Protein AF-A0A1B6FB57-F1 (afdb_monomer)

Nearest PDB structures (foldseek):
  7ena-assembly1_g  TM=2.966E-01  e=5.174E-06  Homo sapiens
  7enc-assembly1_g  TM=3.063E-01  e=4.424E-05  Homo sapiens
  7ohq-assembly1_w  TM=2.151E-01  e=8.461E+00  Saccharomyces cerevisiae S288C

Radius of gyration: 32.13 Å; Cα contacts (8 Å, |Δi|>4): 32; chains: 1; bounding box: 67×57×78 Å

Sequence (102 aa):
MKMSGNEPTPISSLPLPPMQYINQYTDENVRRQRAPRHPPPIHDTYTMFGNTYHTDDNIIRPLESQGIRRLYPQHFDRRRELKKLNHSLLVNFLDLLDILVC

Foldseek 3Di:
DDDDDPDPDPPPPDDDDPPVQPVCPDPVNVVVVVRDDDDPPPQQWDADPNDTDHPPDDPDDPCVNVVNDDPDDPDDPPVVVVVVVVVVVVVVVVVVVVVVVD

Solvent-accessible surface area (backbone atoms only — not comparable to full-atom values): 6871 Å² total; per-residue (Å²): 142,82,90,78,79,90,70,79,72,80,79,63,94,61,78,78,72,67,66,87,55,56,79,43,66,39,74,65,29,52,77,66,67,64,31,81,72,81,78,77,82,73,77,57,70,46,78,52,98,92,36,84,40,54,62,85,52,67,94,74,68,57,56,63,82,73,73,43,79,75,90,66,70,92,80,67,61,62,70,62,52,50,51,50,50,54,51,51,50,52,51,55,51,51,56,49,48,56,66,71,74,108

pLDDT: mean 78.99, std 14.07, range [35.66, 96.44]

Structure (mmCIF, N/CA/C/O backbone):
data_AF-A0A1B6FB57-F1
#
_entry.id   AF-A0A1B6FB57-F1
#
loop_
_atom_site.group_PDB
_atom_site.id
_atom_site.type_symbol
_atom_site.label_atom_id
_atom_site.label_alt_id
_atom_site.label_comp_id
_atom_site.label_asym_id
_atom_site.label_entity_id
_atom_site.label_seq_id
_atom_site.pdbx_PDB_ins_code
_atom_site.Cartn_x
_atom_site.Cartn_y
_atom_site.Cartn_z
_atom_site.occupancy
_atom_site.B_iso_or_equiv
_atom_site.auth_seq_id
_atom_site.auth_comp_id
_atom_site.auth_asym_id
_atom_site.auth_atom_id
_atom_site.pdbx_PDB_model_num
ATOM 1 N N . MET A 1 1 ? -34.869 43.194 32.421 1.00 42.72 1 MET A N 1
ATOM 2 C CA . MET A 1 1 ? -33.667 43.702 31.725 1.00 42.72 1 MET A CA 1
ATOM 3 C C . MET A 1 1 ? -32.434 43.036 32.327 1.00 42.72 1 MET A C 1
ATOM 5 O O . MET A 1 1 ? -32.066 43.375 33.442 1.00 42.72 1 MET A O 1
ATOM 9 N N . LYS A 1 2 ? -31.859 42.046 31.636 1.00 35.66 2 LYS A N 1
ATOM 10 C CA . LYS A 1 2 ? -30.440 41.656 31.710 1.00 35.66 2 LYS A CA 1
ATOM 11 C C . LYS A 1 2 ? -30.159 40.779 30.489 1.00 35.66 2 LYS A C 1
ATOM 13 O O . LYS A 1 2 ? -30.703 39.690 30.367 1.00 35.66 2 LYS A O 1
ATOM 18 N N . MET A 1 3 ? -29.407 41.348 29.553 1.00 42.28 3 MET A N 1
ATOM 19 C CA . MET A 1 3 ? -28.802 40.644 28.429 1.00 42.28 3 MET A CA 1
ATOM 20 C C . MET A 1 3 ? -27.661 39.778 28.974 1.00 42.28 3 MET A C 1
ATOM 22 O O . MET A 1 3 ? -26.900 40.247 29.820 1.00 42.28 3 MET A O 1
ATOM 26 N N . SER A 1 4 ? -27.501 38.561 28.470 1.00 37.66 4 SER A N 1
ATOM 27 C CA . SER A 1 4 ? -26.212 37.865 28.498 1.00 37.66 4 SER A CA 1
ATOM 28 C C . SER A 1 4 ? -26.031 37.202 27.146 1.00 37.66 4 SER A C 1
ATOM 30 O O . SER A 1 4 ? -26.899 36.453 26.701 1.00 37.66 4 SER A O 1
ATOM 32 N N . GLY A 1 5 ? -24.964 37.615 26.472 1.00 37.00 5 GLY A N 1
ATOM 33 C CA . GLY A 1 5 ? -24.757 37.480 25.044 1.00 37.00 5 GLY A CA 1
ATOM 34 C C . GLY A 1 5 ? -24.724 36.042 24.550 1.00 37.00 5 GLY A C 1
ATOM 35 O O . GLY A 1 5 ? -24.312 35.117 25.244 1.00 37.00 5 GLY A O 1
ATOM 36 N N . ASN A 1 6 ? -25.128 35.900 23.294 1.00 47.62 6 ASN A N 1
ATOM 37 C CA . ASN A 1 6 ? -24.759 34.789 22.438 1.00 47.62 6 ASN A CA 1
ATOM 38 C C . ASN A 1 6 ? -23.246 34.877 22.169 1.00 47.62 6 ASN A C 1
ATOM 40 O O . ASN A 1 6 ? -22.827 35.401 21.137 1.00 47.62 6 ASN A O 1
ATOM 44 N N . GLU A 1 7 ? -22.439 34.455 23.145 1.00 44.75 7 GLU A N 1
ATOM 45 C CA . GLU A 1 7 ? -20.996 34.268 22.980 1.00 44.75 7 GLU A CA 1
ATOM 46 C C . GLU A 1 7 ? -20.786 33.262 21.836 1.00 44.75 7 GLU A C 1
ATOM 48 O O . GLU A 1 7 ? -21.343 32.158 21.893 1.00 44.75 7 GLU A O 1
ATOM 53 N N . PRO A 1 8 ? -20.041 33.615 20.774 1.00 49.38 8 PRO A N 1
ATOM 54 C CA . PRO A 1 8 ? -19.763 32.688 19.690 1.00 49.38 8 PRO A CA 1
ATOM 55 C C . PRO A 1 8 ? -19.008 31.499 20.276 1.00 49.38 8 PRO A C 1
ATOM 57 O O . PRO A 1 8 ? -17.883 31.634 20.754 1.00 49.38 8 PRO A O 1
ATOM 60 N N . THR A 1 9 ? -19.649 30.329 20.274 1.00 63.69 9 THR A N 1
ATOM 61 C CA . THR A 1 9 ? -19.018 29.093 20.727 1.00 63.69 9 THR A CA 1
ATOM 62 C C . THR A 1 9 ? -17.748 28.917 19.897 1.00 63.69 9 THR A C 1
ATOM 64 O O . THR A 1 9 ? -17.859 28.894 18.668 1.00 63.69 9 THR A O 1
ATOM 67 N N . PRO A 1 10 ? -16.549 28.857 20.505 1.00 61.69 10 PRO A N 1
ATOM 68 C CA . PRO A 1 10 ? -15.322 28.687 19.748 1.00 61.69 10 PRO A CA 1
ATOM 69 C C . PRO A 1 10 ? -15.442 27.377 18.978 1.00 61.69 10 PRO A C 1
ATOM 71 O O . PRO A 1 10 ? -15.479 26.292 19.562 1.00 61.69 10 PRO A O 1
ATOM 74 N N . ILE A 1 11 ? -15.580 27.493 17.659 1.00 63.22 11 ILE A N 1
ATOM 75 C CA . ILE A 1 11 ? -15.709 26.355 16.760 1.00 63.22 11 ILE A CA 1
ATOM 76 C C . ILE A 1 11 ? -14.303 25.775 16.648 1.00 63.22 11 ILE A C 1
ATOM 78 O O . ILE A 1 11 ? -13.514 26.152 15.784 1.00 63.22 11 ILE A O 1
ATOM 82 N N . SER A 1 12 ? -13.951 24.928 17.612 1.00 73.44 12 SER A N 1
ATOM 83 C CA . SER A 1 12 ? -12.748 24.114 17.529 1.00 73.44 12 SER A CA 1
ATOM 84 C C . SER A 1 12 ? -12.804 23.323 16.223 1.00 73.44 12 SER A C 1
ATOM 86 O O . SER A 1 12 ? -13.824 22.715 15.903 1.00 73.44 12 SER A O 1
ATOM 88 N N . SER A 1 13 ? -11.706 23.319 15.470 1.00 78.88 13 SER A N 1
ATOM 89 C CA . SER A 1 13 ? -11.551 22.492 14.267 1.00 78.88 13 SER A CA 1
ATOM 90 C C . SER A 1 13 ? -11.508 20.994 14.582 1.00 78.88 13 SER A C 1
ATOM 92 O O . SER A 1 13 ? -11.553 20.167 13.672 1.00 78.88 13 SER A O 1
ATOM 94 N N . LEU A 1 14 ? -11.404 20.639 15.864 1.00 82.12 14 LEU A N 1
ATOM 95 C CA . LEU A 1 14 ? -11.389 19.266 16.333 1.00 82.12 14 LEU A CA 1
ATOM 96 C C . LEU A 1 14 ? -12.809 18.814 16.693 1.00 82.12 14 LEU A C 1
ATOM 98 O O . LEU A 1 14 ? -13.530 19.558 17.367 1.00 82.12 14 LEU A O 1
ATOM 102 N N . PRO A 1 15 ? -13.208 17.592 16.293 1.00 85.06 15 PRO A N 1
ATOM 103 C CA . PRO A 1 15 ? -14.491 17.039 16.695 1.00 85.06 15 PRO A CA 1
ATOM 104 C C . PRO A 1 15 ? -14.559 16.961 18.219 1.00 85.06 15 PRO A C 1
ATOM 106 O O . PRO A 1 15 ? -13.566 16.660 18.888 1.00 85.06 15 PRO A O 1
ATOM 109 N N . LEU A 1 16 ? -15.747 17.215 18.769 1.00 83.06 16 LEU A N 1
ATOM 110 C CA . LEU A 1 16 ? -15.976 16.989 20.187 1.00 83.06 16 LEU A CA 1
ATOM 111 C C . LEU A 1 16 ? -15.670 15.527 20.518 1.00 83.06 16 LEU A C 1
ATOM 113 O O . LEU A 1 16 ? -15.972 14.631 19.719 1.00 83.06 16 LEU A O 1
ATOM 117 N N . PRO A 1 17 ? -15.076 15.273 21.691 1.00 83.81 17 PRO A N 1
ATOM 118 C CA . PRO A 1 17 ? -14.801 13.915 22.095 1.00 83.81 17 PRO A CA 1
ATOM 119 C C . PRO A 1 17 ? -16.125 13.134 22.206 1.00 83.81 17 PRO A C 1
ATOM 121 O O . PRO A 1 17 ? -17.184 13.735 22.412 1.00 83.81 17 PRO A O 1
ATOM 124 N N . PRO A 1 18 ? -16.102 11.798 22.078 1.00 86.75 18 PRO A N 1
ATOM 125 C CA . PRO A 1 18 ? -17.311 10.979 22.107 1.00 86.75 18 PRO A CA 1
ATOM 126 C C . PRO A 1 18 ? -18.047 11.057 23.458 1.00 86.75 18 PRO A C 1
ATOM 128 O O . PRO A 1 18 ? -17.826 10.245 24.358 1.00 86.75 18 PRO A O 1
ATOM 131 N N . MET A 1 19 ? -18.954 12.029 23.607 1.00 84.94 19 MET A N 1
ATOM 132 C CA . MET A 1 19 ? -19.619 12.356 24.879 1.00 84.94 19 MET A CA 1
ATOM 133 C C . MET A 1 19 ? -20.397 11.178 25.484 1.00 84.94 19 MET A C 1
ATOM 135 O O . MET A 1 19 ? -20.544 11.095 26.701 1.00 84.94 19 MET A O 1
ATOM 139 N N . GLN A 1 20 ? -20.849 10.237 24.648 1.00 83.06 20 GLN A N 1
ATOM 140 C CA . GLN A 1 20 ? -21.505 8.998 25.079 1.00 83.06 20 GLN A CA 1
ATOM 141 C C . GLN A 1 20 ? -20.594 8.113 25.944 1.00 83.06 20 GLN A C 1
ATOM 143 O O . GLN A 1 20 ? -21.086 7.436 26.846 1.00 83.06 20 GLN A O 1
ATOM 148 N N . TYR A 1 21 ? -19.281 8.132 25.698 1.00 83.69 21 TYR A N 1
ATOM 149 C CA . TYR A 1 21 ? -18.315 7.288 26.401 1.00 83.69 21 TYR A CA 1
ATOM 150 C C . TYR A 1 21 ? -17.663 8.006 27.582 1.00 83.69 21 TYR A C 1
ATOM 152 O O . TYR A 1 21 ? -17.467 7.388 28.622 1.00 83.69 21 TYR A O 1
ATOM 160 N N . ILE A 1 22 ? -17.383 9.309 27.471 1.00 85.69 22 ILE A N 1
ATOM 161 C CA . ILE A 1 22 ? -16.637 10.076 28.490 1.00 85.69 22 ILE A CA 1
ATOM 162 C C . ILE A 1 22 ? -17.276 9.971 29.878 1.00 85.69 22 ILE A C 1
ATOM 164 O O . ILE A 1 22 ? -16.585 9.718 30.861 1.00 85.69 22 ILE A O 1
ATOM 168 N N . ASN A 1 23 ? -18.605 10.079 29.953 1.00 85.94 23 ASN A N 1
ATOM 169 C CA . ASN A 1 23 ? -19.344 10.026 31.220 1.00 85.94 23 ASN A CA 1
ATOM 170 C C . ASN A 1 23 ? -19.214 8.677 31.951 1.00 85.94 23 ASN A C 1
ATOM 172 O O . ASN A 1 23 ? -19.512 8.583 33.140 1.00 85.94 23 ASN A O 1
ATOM 176 N N . GLN A 1 24 ? -18.782 7.625 31.253 1.00 85.88 24 GLN A N 1
ATOM 177 C CA . GLN A 1 24 ? -18.632 6.281 31.806 1.00 85.88 24 GLN A CA 1
ATOM 178 C C . GLN A 1 24 ? -17.249 6.069 32.450 1.00 85.88 24 GLN A C 1
ATOM 180 O O . GLN A 1 24 ? -17.093 5.156 33.260 1.00 85.88 24 GLN A O 1
ATOM 185 N N . TYR A 1 25 ? -16.271 6.937 32.164 1.00 87.94 25 TYR A N 1
ATOM 186 C CA . TYR A 1 25 ? -14.888 6.859 32.656 1.00 87.94 25 TYR A CA 1
ATOM 187 C C . TYR A 1 25 ? -14.607 7.853 33.797 1.00 87.94 25 TYR A C 1
ATOM 189 O O . TYR A 1 25 ? -13.667 8.639 33.739 1.00 87.94 25 TYR A O 1
ATOM 197 N N . THR A 1 26 ? -15.420 7.826 34.855 1.00 88.75 26 THR A N 1
ATOM 198 C CA . THR A 1 26 ? -15.125 8.546 36.109 1.00 88.75 26 THR A CA 1
ATOM 199 C C . THR A 1 26 ? -14.191 7.727 37.005 1.00 88.75 26 THR A C 1
ATOM 201 O O . THR A 1 26 ? -14.192 6.496 36.933 1.00 88.75 26 THR A O 1
ATOM 204 N N . ASP A 1 27 ? -13.442 8.375 37.904 1.00 89.12 27 ASP A N 1
ATOM 205 C CA . ASP A 1 27 ? -12.536 7.690 38.848 1.00 89.12 27 ASP A CA 1
ATOM 206 C C . ASP A 1 27 ? -13.251 6.607 39.670 1.00 89.12 27 ASP A C 1
ATOM 208 O O . ASP A 1 27 ? -12.705 5.537 39.949 1.00 89.1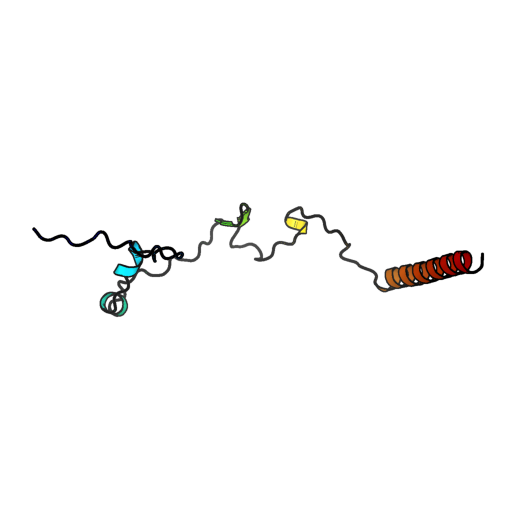2 27 ASP A O 1
ATOM 212 N N . GLU A 1 28 ? -14.510 6.863 40.030 1.00 91.88 28 GLU A N 1
ATOM 213 C CA . GLU A 1 28 ? -15.355 5.915 40.749 1.00 91.88 28 GLU A CA 1
ATOM 214 C C . GLU A 1 28 ? -15.683 4.686 39.892 1.00 91.88 28 GLU A C 1
ATOM 216 O O . GLU A 1 28 ? -15.468 3.556 40.347 1.00 91.88 28 GLU A O 1
ATOM 221 N N . ASN A 1 29 ? -16.109 4.895 38.641 1.00 87.81 29 ASN A N 1
ATOM 222 C CA . ASN A 1 29 ? -16.455 3.819 37.715 1.00 87.81 29 ASN A CA 1
ATOM 223 C C . ASN A 1 29 ? -15.227 2.987 37.334 1.00 87.81 29 ASN A C 1
ATOM 225 O O . ASN A 1 29 ? -15.331 1.763 37.220 1.00 87.81 29 ASN A O 1
ATOM 229 N N . VAL A 1 30 ? -14.061 3.619 37.177 1.00 88.00 30 VAL A N 1
ATOM 230 C CA . VAL A 1 30 ? -12.789 2.931 36.916 1.00 88.00 30 VAL A CA 1
ATOM 231 C C . VAL A 1 30 ? -12.394 2.082 38.123 1.00 88.00 30 VAL A C 1
ATOM 233 O O . VAL A 1 30 ? -12.154 0.882 37.975 1.00 88.00 30 VAL A O 1
ATOM 236 N N . ARG A 1 31 ? -12.423 2.654 39.335 1.00 90.12 31 ARG A N 1
ATOM 237 C CA . ARG A 1 31 ? -12.116 1.924 40.576 1.00 90.12 31 ARG A CA 1
ATOM 238 C C . ARG A 1 31 ? -13.065 0.746 40.807 1.00 90.12 31 ARG A C 1
ATOM 240 O O . ARG A 1 31 ? -12.645 -0.286 41.324 1.00 90.12 31 ARG A O 1
ATOM 247 N N . ARG A 1 32 ? -14.339 0.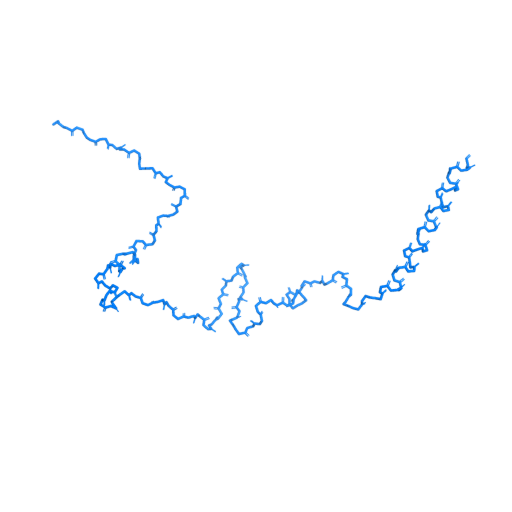890 40.431 1.00 91.75 32 ARG A N 1
ATOM 248 C CA . ARG A 1 32 ? -15.371 -0.155 40.544 1.00 91.75 32 ARG A CA 1
ATOM 249 C C . ARG A 1 32 ? -15.459 -1.0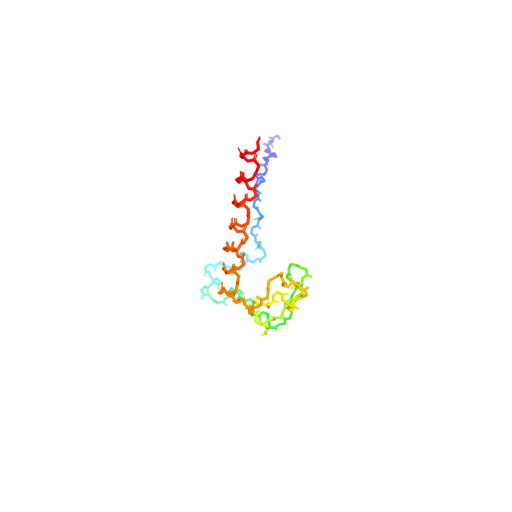85 39.329 1.00 91.75 32 ARG A C 1
ATOM 251 O O . ARG A 1 32 ? -16.354 -1.924 39.304 1.00 91.75 32 ARG A O 1
ATOM 258 N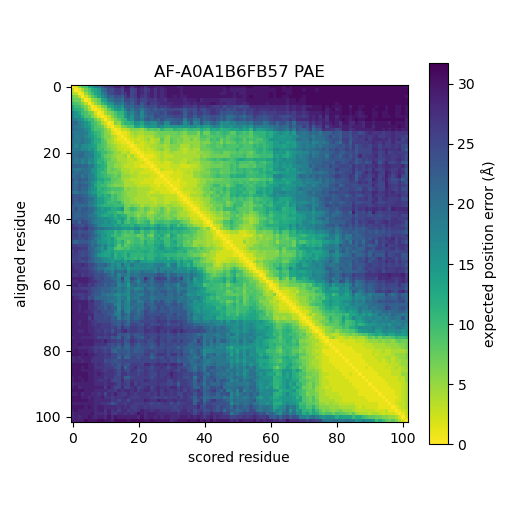 N . GLN A 1 33 ? -14.568 -0.954 38.341 1.00 85.38 33 GLN A N 1
ATOM 259 C CA . GLN A 1 33 ? -14.574 -1.732 37.091 1.00 85.38 33 GLN A CA 1
ATOM 260 C C . GLN A 1 33 ? -15.911 -1.681 36.321 1.00 85.38 33 GLN A C 1
ATOM 262 O O . GLN A 1 33 ? -16.265 -2.619 35.610 1.00 85.38 33 GLN A O 1
ATOM 267 N N . ARG A 1 34 ? -16.660 -0.583 36.468 1.00 85.69 34 ARG A N 1
ATOM 268 C CA . ARG A 1 34 ? -17.920 -0.311 35.756 1.00 85.69 34 ARG A CA 1
ATOM 269 C C . ARG A 1 34 ? -17.722 0.455 34.454 1.00 85.69 34 ARG A C 1
ATOM 271 O O . ARG A 1 34 ? -18.661 0.563 33.674 1.00 85.69 34 ARG A O 1
ATOM 278 N N . ALA A 1 35 ? -16.521 0.981 34.223 1.00 87.62 35 ALA A N 1
ATOM 279 C CA . ALA A 1 35 ? -16.165 1.543 32.932 1.00 87.62 35 ALA A CA 1
ATOM 280 C C . ALA A 1 35 ? -16.262 0.447 31.850 1.00 87.62 35 ALA A C 1
ATOM 282 O O . ALA A 1 35 ? -15.778 -0.671 32.077 1.00 87.62 35 ALA A O 1
ATOM 283 N N . PRO A 1 36 ? -16.881 0.730 30.690 1.00 84.69 36 PRO A N 1
ATOM 284 C CA . PRO A 1 36 ? -16.999 -0.244 29.615 1.00 84.69 36 PRO A CA 1
ATOM 285 C C . PRO A 1 36 ? -15.605 -0.715 29.190 1.00 84.69 36 PRO A C 1
ATOM 287 O O . PRO A 1 36 ? -14.667 0.074 29.031 1.00 84.69 36 PRO A O 1
ATOM 290 N N . ARG A 1 37 ? -15.459 -2.031 29.028 1.00 80.88 37 ARG A N 1
ATOM 291 C CA . ARG A 1 37 ? -14.232 -2.615 28.481 1.00 80.88 37 ARG A CA 1
ATOM 292 C C . ARG A 1 37 ? -14.159 -2.313 26.989 1.00 80.88 37 ARG A C 1
ATOM 294 O O . ARG A 1 37 ? -15.185 -2.108 26.344 1.00 80.88 37 ARG A O 1
ATOM 301 N N . HIS A 1 38 ? -12.939 -2.287 26.458 1.00 79.25 38 HIS A N 1
ATOM 302 C CA . HIS A 1 38 ? -12.748 -2.150 25.021 1.00 79.25 38 HIS A CA 1
ATOM 303 C C . HIS A 1 38 ? -13.552 -3.245 24.296 1.00 79.25 38 HIS A C 1
ATOM 305 O O . HIS A 1 38 ? -13.589 -4.383 24.781 1.00 79.25 38 HIS A O 1
ATOM 311 N N . PRO A 1 39 ? -14.215 -2.919 23.172 1.00 82.56 39 PRO A N 1
ATOM 312 C CA . PRO A 1 39 ? -14.825 -3.934 22.329 1.00 82.56 39 PRO A CA 1
ATOM 313 C C . PRO A 1 39 ? -13.772 -4.987 21.958 1.00 82.56 39 PRO A C 1
ATOM 315 O O . PRO A 1 39 ? -12.616 -4.616 21.723 1.00 82.56 39 PRO A O 1
ATOM 318 N N . PRO A 1 40 ? -14.128 -6.282 21.918 1.00 81.94 40 PRO A N 1
ATOM 319 C CA . PRO A 1 40 ? -13.197 -7.305 21.465 1.00 81.94 40 PRO A CA 1
ATOM 320 C C . PRO A 1 40 ? -12.739 -7.000 20.029 1.00 81.94 40 PRO A C 1
ATOM 322 O O . PRO A 1 40 ? -13.508 -6.410 19.260 1.00 81.94 40 PRO A O 1
ATOM 325 N N . PRO A 1 41 ? -11.507 -7.390 19.650 1.00 77.75 41 PRO A N 1
ATOM 326 C CA . PRO A 1 41 ? -11.056 -7.288 18.269 1.00 77.75 41 PRO A CA 1
ATOM 327 C C . PRO A 1 41 ? -12.068 -7.932 17.320 1.00 77.75 41 PRO A C 1
ATOM 329 O O . PRO A 1 41 ? -12.593 -9.014 17.586 1.00 77.75 41 PRO A O 1
ATOM 332 N N . ILE A 1 42 ? -12.352 -7.256 16.210 1.00 78.00 42 ILE A N 1
ATOM 333 C CA . ILE A 1 42 ? -13.242 -7.788 15.182 1.00 78.00 42 ILE A CA 1
ATOM 334 C C . ILE A 1 42 ? -12.480 -8.900 14.459 1.00 78.00 42 ILE A C 1
ATOM 336 O O . ILE A 1 42 ? -11.513 -8.629 13.754 1.00 78.00 42 ILE A O 1
ATOM 340 N N . HIS A 1 43 ? -12.911 -10.146 14.639 1.00 77.88 43 HIS A N 1
ATOM 341 C CA . HIS A 1 43 ? -12.372 -11.296 13.901 1.00 77.88 43 HIS A CA 1
ATOM 342 C C . HIS A 1 43 ? -13.004 -11.466 12.511 1.00 77.88 43 HIS A C 1
ATOM 344 O O . HIS A 1 43 ? -12.573 -12.306 11.736 1.00 77.88 43 HIS A O 1
ATOM 350 N N . ASP A 1 44 ? -14.019 -10.666 12.198 1.00 79.94 44 ASP A N 1
ATOM 351 C CA . ASP A 1 44 ? -14.708 -10.669 10.911 1.00 79.94 44 ASP A CA 1
ATOM 352 C C . ASP A 1 44 ? -14.051 -9.694 9.916 1.00 79.94 44 ASP A C 1
ATOM 354 O O . ASP A 1 44 ? -13.075 -8.996 10.204 1.00 79.94 44 ASP A O 1
ATOM 358 N N . THR A 1 45 ? -14.623 -9.635 8.726 1.00 83.12 45 THR A N 1
ATOM 359 C CA . THR A 1 45 ? -14.298 -8.705 7.663 1.00 83.12 45 THR A CA 1
ATOM 360 C C . THR A 1 45 ? -14.809 -7.293 7.952 1.00 83.12 45 THR A C 1
ATOM 362 O O . THR A 1 45 ? -15.917 -7.092 8.447 1.00 83.12 45 THR A O 1
ATOM 365 N N . TYR A 1 46 ? -14.014 -6.277 7.615 1.00 85.50 46 TYR A N 1
ATOM 366 C CA . TYR A 1 46 ? -14.449 -4.877 7.671 1.00 85.50 46 TYR A CA 1
ATOM 367 C C . TYR A 1 46 ? -14.021 -4.120 6.417 1.00 85.50 46 TYR A C 1
ATOM 369 O O . TYR A 1 46 ? -13.104 -4.525 5.711 1.00 85.50 46 TYR A O 1
ATOM 377 N N . THR A 1 47 ? -14.688 -3.009 6.106 1.00 84.62 47 THR A N 1
ATOM 378 C CA . THR A 1 47 ? -14.324 -2.196 4.938 1.00 84.62 47 THR A CA 1
ATOM 379 C C . THR A 1 47 ? -13.277 -1.157 5.325 1.00 84.62 47 THR A C 1
ATOM 381 O O . THR A 1 47 ? -13.517 -0.323 6.197 1.00 84.62 47 THR A O 1
ATOM 384 N N . MET A 1 48 ? -12.132 -1.175 4.649 1.00 83.94 48 MET A N 1
ATOM 385 C CA . MET A 1 48 ? -11.035 -0.229 4.825 1.00 83.94 48 MET A CA 1
ATOM 386 C C . MET A 1 48 ? -10.675 0.386 3.475 1.00 83.94 48 MET A C 1
ATOM 388 O O . MET A 1 48 ? -10.388 -0.338 2.526 1.00 83.94 48 MET A O 1
ATOM 392 N N . PHE A 1 49 ? -10.696 1.717 3.368 1.00 83.62 49 PHE A N 1
ATOM 393 C CA . PHE A 1 49 ? -10.385 2.427 2.115 1.00 83.62 49 PHE A CA 1
ATOM 394 C C . PHE A 1 49 ? -11.165 1.887 0.896 1.00 83.62 49 PHE A C 1
ATOM 396 O O . PHE A 1 49 ? -10.613 1.743 -0.192 1.00 83.62 49 PHE A O 1
ATOM 403 N N . GLY A 1 50 ? -12.435 1.514 1.093 1.00 82.12 50 GLY A N 1
ATOM 404 C CA . GLY A 1 50 ? -13.286 0.938 0.043 1.00 82.12 50 GLY A CA 1
ATOM 405 C C . GLY A 1 50 ? -13.007 -0.530 -0.306 1.00 82.12 50 GLY A C 1
ATOM 406 O O . GLY A 1 50 ? -13.622 -1.047 -1.230 1.00 82.12 50 GLY A O 1
ATOM 407 N N . ASN A 1 51 ? -12.118 -1.213 0.421 1.00 79.56 51 ASN A N 1
ATOM 408 C CA . ASN A 1 51 ? -11.793 -2.625 0.219 1.00 79.56 51 ASN A CA 1
ATOM 409 C C . ASN A 1 51 ? -12.224 -3.468 1.419 1.00 79.56 51 ASN A C 1
ATOM 411 O O . ASN A 1 51 ? -12.066 -3.050 2.565 1.00 79.56 51 ASN A O 1
ATOM 415 N N . THR A 1 52 ? -12.691 -4.691 1.172 1.00 83.19 52 THR A N 1
ATOM 416 C CA . THR A 1 52 ? -12.935 -5.666 2.239 1.00 83.19 52 THR A CA 1
ATOM 417 C C . THR A 1 52 ? -11.598 -6.153 2.802 1.00 83.19 52 THR A C 1
ATOM 419 O O . THR A 1 52 ? -10.785 -6.779 2.107 1.00 83.19 52 THR A O 1
ATOM 422 N N . T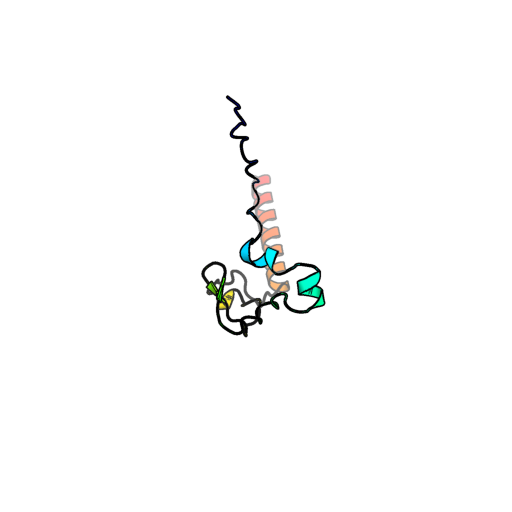YR A 1 53 ? -11.352 -5.836 4.064 1.00 80.06 53 TYR A N 1
ATOM 423 C CA . TYR A 1 53 ? -10.246 -6.322 4.874 1.00 80.06 53 TYR A CA 1
ATOM 424 C C . TYR A 1 53 ? -10.689 -7.577 5.624 1.00 80.06 53 TYR A C 1
ATOM 426 O O . TYR A 1 53 ? -11.774 -7.587 6.196 1.00 80.06 53 TYR A O 1
ATOM 434 N N . HIS A 1 54 ? -9.858 -8.617 5.607 1.00 82.62 54 HIS A N 1
ATOM 435 C CA . HIS A 1 54 ? -10.067 -9.857 6.355 1.00 82.62 54 HIS A CA 1
ATOM 436 C C . HIS A 1 54 ? -9.031 -9.906 7.476 1.00 82.62 54 HIS A C 1
ATOM 438 O O . HIS A 1 54 ? -7.846 -9.706 7.218 1.00 82.62 54 HIS A O 1
ATOM 44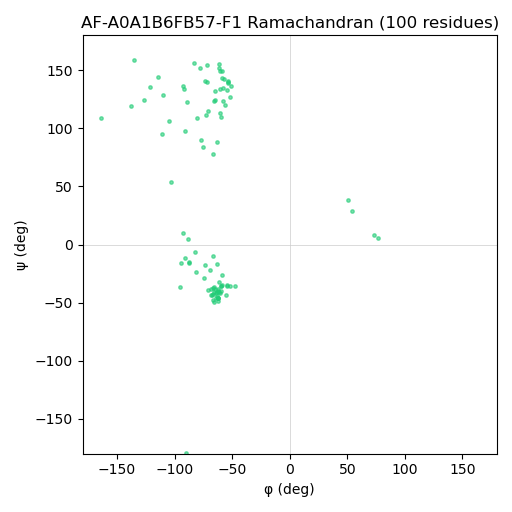4 N N . THR A 1 55 ? -9.469 -10.144 8.711 1.00 74.12 55 THR A N 1
ATOM 445 C CA . THR A 1 55 ? -8.581 -10.116 9.886 1.00 74.12 55 THR A CA 1
ATOM 446 C C . THR A 1 55 ? -7.577 -11.273 9.915 1.00 74.12 55 THR A C 1
ATOM 448 O O . THR A 1 55 ? -6.514 -11.124 10.514 1.00 74.12 55 THR A O 1
ATOM 451 N N . ASP A 1 56 ? -7.865 -12.369 9.208 1.00 75.06 56 ASP A N 1
ATOM 452 C CA . ASP A 1 56 ? -6.998 -13.552 9.112 1.00 75.06 56 ASP A CA 1
ATOM 453 C C . ASP A 1 56 ? -5.946 -13.470 7.987 1.00 75.06 56 ASP A C 1
ATOM 455 O O . ASP A 1 56 ? -4.988 -14.247 7.969 1.00 75.06 56 ASP A O 1
ATOM 459 N N . ASP A 1 57 ? -6.100 -12.535 7.044 1.00 68.62 57 ASP A N 1
ATOM 460 C CA . ASP A 1 57 ? -5.165 -12.371 5.931 1.00 68.62 57 ASP A CA 1
ATOM 461 C C . ASP A 1 57 ? -3.888 -11.647 6.386 1.00 68.62 57 ASP A C 1
ATOM 463 O O . ASP A 1 57 ? -3.893 -10.803 7.285 1.00 68.62 57 ASP A O 1
ATOM 467 N N . ASN A 1 58 ? -2.765 -11.928 5.714 1.00 64.69 58 ASN A N 1
ATOM 468 C CA . ASN A 1 58 ? -1.538 -11.155 5.908 1.00 64.69 58 ASN A CA 1
ATOM 469 C C . ASN A 1 58 ? -1.829 -9.650 5.741 1.00 64.69 58 ASN A C 1
ATOM 471 O O . ASN A 1 58 ? -2.332 -9.231 4.697 1.00 64.69 58 ASN A O 1
ATOM 475 N N . ILE A 1 59 ? -1.444 -8.847 6.747 1.00 64.06 59 ILE A N 1
ATOM 476 C CA . ILE A 1 59 ? -1.673 -7.386 6.832 1.00 64.06 59 ILE A CA 1
ATOM 477 C C . ILE A 1 59 ? -1.295 -6.674 5.523 1.00 64.06 59 ILE A C 1
ATOM 479 O O . ILE A 1 59 ? -1.945 -5.716 5.106 1.00 64.06 59 ILE A O 1
ATOM 483 N N . ILE A 1 60 ? -0.247 -7.162 4.856 1.00 66.88 60 ILE A N 1
ATOM 484 C CA . ILE A 1 60 ? 0.208 -6.675 3.558 1.00 66.88 60 ILE A CA 1
ATOM 485 C C . ILE A 1 60 ? -0.072 -7.763 2.518 1.00 66.88 60 ILE A C 1
ATOM 487 O O . ILE A 1 60 ? 0.727 -8.680 2.320 1.00 66.88 60 ILE A O 1
ATOM 491 N N . ARG A 1 61 ? -1.214 -7.649 1.835 1.00 68.38 61 ARG A N 1
ATOM 492 C CA . ARG A 1 61 ? -1.495 -8.428 0.624 1.00 68.38 61 ARG A CA 1
ATOM 493 C C . ARG A 1 61 ? -0.503 -8.011 -0.475 1.00 68.38 61 ARG A C 1
ATOM 495 O O . ARG A 1 61 ? -0.336 -6.809 -0.686 1.00 68.38 61 ARG A O 1
ATOM 502 N N . PRO A 1 62 ? 0.161 -8.949 -1.179 1.00 70.69 62 PRO A N 1
ATOM 503 C CA . PRO A 1 62 ? 1.015 -8.603 -2.313 1.00 70.69 62 PRO A CA 1
ATOM 504 C C . PRO A 1 62 ? 0.234 -7.766 -3.329 1.00 70.69 62 PRO A C 1
ATOM 506 O O . PRO A 1 62 ? -0.929 -8.069 -3.598 1.00 70.69 62 PRO A O 1
ATOM 509 N N . LEU A 1 63 ? 0.859 -6.746 -3.918 1.00 72.62 63 LEU A N 1
ATOM 510 C CA . LEU A 1 63 ? 0.218 -5.882 -4.920 1.00 72.62 63 LEU A CA 1
ATOM 511 C C . LEU A 1 63 ? -0.356 -6.714 -6.080 1.00 72.62 63 LEU A C 1
ATOM 513 O O . LEU A 1 63 ? -1.452 -6.450 -6.573 1.00 72.62 63 LEU A O 1
ATOM 517 N N . GLU A 1 64 ? 0.332 -7.796 -6.437 1.00 73.31 64 GLU A N 1
ATOM 518 C CA . GLU A 1 64 ? -0.096 -8.756 -7.449 1.00 73.31 64 GLU A CA 1
ATOM 519 C C . GLU A 1 64 ? -1.446 -9.418 -7.111 1.00 73.31 64 GLU A C 1
ATOM 521 O O . GLU A 1 64 ? -2.259 -9.642 -8.005 1.00 73.31 64 GLU A O 1
ATOM 526 N N . SER A 1 65 ? -1.725 -9.678 -5.827 1.00 72.69 65 SER A N 1
ATOM 527 C CA . SER A 1 65 ? -3.008 -10.238 -5.364 1.00 72.69 65 SER A CA 1
ATOM 528 C C . SER A 1 65 ? -4.162 -9.229 -5.397 1.00 72.69 65 SER A C 1
ATOM 530 O O . SER A 1 65 ? -5.325 -9.621 -5.402 1.00 72.69 65 SER A O 1
ATOM 532 N N . GLN A 1 66 ? -3.848 -7.933 -5.470 1.00 72.50 66 GLN A N 1
ATOM 533 C CA . GLN A 1 66 ? -4.813 -6.839 -5.610 1.00 72.50 66 GLN A CA 1
ATOM 534 C C . GLN A 1 66 ? -5.055 -6.466 -7.083 1.00 72.50 66 GLN A C 1
ATOM 536 O O . GLN A 1 66 ? -5.649 -5.431 -7.375 1.00 72.50 66 GLN A O 1
ATOM 541 N N . GLY A 1 67 ? -4.560 -7.276 -8.027 1.00 72.88 67 GLY A N 1
ATOM 542 C CA . GLY A 1 67 ? -4.647 -6.992 -9.461 1.00 72.88 67 GLY A CA 1
ATOM 543 C C . GLY A 1 67 ? -3.706 -5.877 -9.930 1.00 72.88 67 GLY A C 1
ATOM 544 O O . GLY A 1 67 ? -3.776 -5.456 -11.085 1.00 72.88 67 GLY A O 1
ATOM 545 N N . ILE A 1 68 ? -2.800 -5.403 -9.069 1.00 79.56 68 ILE A N 1
ATOM 546 C CA . ILE A 1 68 ? -1.819 -4.385 -9.431 1.00 79.56 68 ILE A CA 1
ATOM 547 C C . ILE A 1 68 ? -0.683 -5.083 -10.173 1.00 79.56 68 ILE A C 1
ATOM 549 O O . ILE A 1 68 ? 0.110 -5.841 -9.607 1.00 79.56 68 ILE A O 1
ATOM 553 N N . ARG A 1 69 ? -0.609 -4.830 -11.483 1.00 76.06 69 ARG A N 1
ATOM 554 C CA . ARG A 1 69 ? 0.424 -5.412 -12.337 1.00 76.06 69 ARG A CA 1
ATOM 555 C C . ARG A 1 69 ? 1.797 -4.897 -11.919 1.00 76.06 69 ARG A C 1
ATOM 557 O O . ARG A 1 69 ? 2.078 -3.701 -11.955 1.00 76.06 69 ARG A O 1
ATOM 564 N N . ARG A 1 70 ? 2.690 -5.831 -11.613 1.00 71.50 70 ARG A N 1
ATOM 565 C CA . ARG A 1 70 ? 4.096 -5.540 -11.355 1.00 71.50 70 ARG A CA 1
ATOM 566 C C . ARG A 1 70 ? 4.776 -5.028 -12.633 1.00 71.50 70 ARG A C 1
ATOM 568 O O . ARG A 1 70 ? 4.763 -5.711 -13.656 1.00 71.50 70 ARG A O 1
ATOM 575 N N . LEU A 1 71 ? 5.381 -3.841 -12.569 1.00 74.56 71 LEU A N 1
ATOM 576 C CA . LEU A 1 71 ? 6.104 -3.241 -13.703 1.00 74.56 71 LEU A CA 1
ATOM 577 C C . LEU A 1 71 ? 7.466 -3.905 -13.966 1.00 74.56 71 LEU A C 1
ATOM 579 O O . LEU A 1 71 ? 7.917 -3.944 -15.106 1.00 74.56 71 LEU A O 1
ATOM 583 N N . TYR A 1 72 ? 8.102 -4.457 -12.928 1.00 70.50 72 TYR A N 1
ATOM 584 C CA . TYR A 1 72 ? 9.423 -5.085 -13.015 1.00 70.50 72 TYR A CA 1
ATOM 585 C C . TYR A 1 72 ? 9.368 -6.547 -12.566 1.00 70.50 72 TYR A C 1
ATOM 587 O O . TYR A 1 72 ? 8.769 -6.823 -11.529 1.00 70.50 72 TYR A O 1
ATOM 595 N N . PRO A 1 73 ? 10.002 -7.491 -13.277 1.00 74.25 73 PRO A N 1
ATOM 596 C CA . PRO A 1 73 ? 10.002 -8.900 -12.891 1.00 74.25 73 PRO A CA 1
ATOM 597 C C . PRO A 1 73 ? 10.646 -9.122 -11.513 1.00 74.25 73 PRO A C 1
ATOM 599 O O . PRO A 1 73 ? 11.563 -8.407 -11.113 1.00 74.25 73 PRO A O 1
ATOM 602 N N . GLN A 1 74 ? 10.176 -10.139 -10.784 1.00 67.75 74 GLN A N 1
ATOM 603 C CA . GLN A 1 74 ? 10.737 -10.515 -9.479 1.00 67.75 74 GLN A CA 1
ATOM 604 C C . GLN A 1 74 ? 12.175 -11.028 -9.589 1.00 67.75 74 GLN A C 1
ATOM 606 O O . GLN A 1 74 ? 13.017 -10.720 -8.747 1.00 67.75 74 GLN A O 1
ATOM 611 N N . HIS A 1 75 ? 12.460 -11.759 -10.665 1.00 68.94 75 HIS A N 1
ATOM 612 C CA . HIS A 1 75 ? 13.801 -12.196 -11.016 1.00 68.94 75 HIS A CA 1
ATOM 613 C C . HIS A 1 75 ? 14.454 -11.155 -11.923 1.00 68.94 75 HIS A C 1
ATOM 615 O O . HIS A 1 75 ? 14.222 -11.110 -13.129 1.00 68.94 75 HIS A O 1
ATOM 621 N N . PHE A 1 76 ? 15.261 -10.296 -11.308 1.00 73.44 76 PHE A N 1
ATOM 622 C CA . PHE A 1 76 ? 16.040 -9.267 -11.980 1.00 73.44 76 PHE A CA 1
ATOM 623 C C . PHE A 1 76 ? 17.510 -9.695 -12.027 1.00 73.44 76 PHE A C 1
ATOM 625 O O . PHE A 1 76 ? 18.205 -9.677 -11.007 1.00 73.44 76 PHE A O 1
ATOM 632 N N . ASP A 1 77 ? 17.993 -10.093 -13.206 1.00 82.62 77 ASP A N 1
ATOM 633 C CA . ASP A 1 77 ? 19.409 -10.409 -13.400 1.00 82.62 77 ASP A CA 1
ATOM 634 C C . ASP A 1 77 ? 20.220 -9.111 -13.515 1.00 82.62 77 ASP A C 1
ATOM 636 O O . ASP A 1 77 ? 20.442 -8.561 -14.599 1.00 82.62 77 ASP A O 1
ATOM 640 N N . ARG A 1 78 ? 20.674 -8.627 -12.354 1.00 83.88 78 ARG A N 1
ATOM 641 C CA . ARG A 1 78 ? 21.468 -7.397 -12.208 1.00 83.88 78 ARG A CA 1
ATOM 642 C C . ARG A 1 78 ? 22.678 -7.378 -13.140 1.00 83.88 78 ARG A C 1
ATOM 644 O O . ARG A 1 78 ? 23.036 -6.320 -13.653 1.00 83.88 78 ARG A O 1
ATOM 651 N N . ARG A 1 79 ? 23.306 -8.536 -13.383 1.00 88.62 79 ARG A N 1
ATOM 652 C CA . ARG A 1 79 ? 24.500 -8.636 -14.231 1.00 88.62 79 ARG A CA 1
ATOM 653 C C . ARG A 1 79 ? 24.150 -8.414 -15.698 1.00 88.62 79 ARG A C 1
ATOM 655 O O . ARG A 1 79 ? 24.918 -7.769 -16.412 1.00 88.62 79 ARG A O 1
ATOM 662 N N . ARG A 1 80 ? 23.011 -8.938 -16.156 1.00 88.69 80 ARG A N 1
ATOM 663 C CA . ARG A 1 80 ? 22.535 -8.743 -17.531 1.00 88.69 80 ARG A CA 1
ATOM 664 C C . ARG A 1 80 ? 22.128 -7.292 -17.783 1.00 88.69 80 ARG A C 1
ATOM 666 O O . ARG A 1 80 ? 22.509 -6.740 -18.811 1.00 88.69 80 ARG A O 1
ATOM 673 N N . GLU A 1 81 ? 21.416 -6.670 -16.850 1.00 87.62 81 GLU A N 1
ATOM 674 C CA . GLU A 1 81 ? 20.984 -5.274 -16.998 1.00 87.62 81 GLU A CA 1
ATOM 675 C C . GLU A 1 81 ? 22.158 -4.294 -16.940 1.00 87.62 81 GLU A C 1
ATOM 677 O O . GLU A 1 81 ? 22.230 -3.383 -17.761 1.00 87.62 81 GLU A O 1
ATOM 682 N N . LEU A 1 82 ? 23.157 -4.540 -16.083 1.00 91.12 82 LEU A N 1
ATOM 683 C CA . LEU A 1 82 ? 24.374 -3.724 -16.057 1.00 91.12 82 LEU A CA 1
ATOM 684 C C . LEU A 1 82 ? 25.145 -3.791 -17.385 1.00 91.12 82 LEU A C 1
ATOM 686 O O . LEU A 1 82 ? 25.647 -2.778 -17.864 1.00 91.12 82 LEU A O 1
ATOM 690 N N . LYS A 1 83 ? 25.199 -4.966 -18.028 1.00 93.69 83 LYS A N 1
ATOM 691 C CA . LYS A 1 83 ? 25.805 -5.101 -19.364 1.00 93.69 83 LYS A CA 1
ATOM 692 C C . LYS A 1 83 ? 25.045 -4.306 -20.426 1.00 93.69 83 LYS A C 1
ATOM 694 O O . LYS A 1 83 ? 25.684 -3.673 -21.262 1.00 93.69 83 LYS A O 1
ATOM 699 N N . LYS A 1 84 ? 23.707 -4.319 -20.393 1.00 92.81 84 LYS A N 1
ATOM 700 C CA . LYS A 1 84 ? 22.880 -3.521 -21.313 1.00 92.81 84 LYS A CA 1
ATOM 701 C C . LYS A 1 84 ? 23.108 -2.024 -21.116 1.00 92.81 84 LYS A C 1
ATOM 703 O O . LYS A 1 84 ? 23.275 -1.315 -22.102 1.00 92.81 84 LYS A O 1
ATOM 708 N N . LEU A 1 85 ? 23.162 -1.566 -19.864 1.00 93.75 85 LEU A N 1
ATOM 709 C CA . LEU A 1 85 ? 23.444 -0.167 -19.538 1.00 93.75 85 LEU A CA 1
ATOM 710 C C . LEU A 1 85 ? 24.833 0.254 -20.018 1.00 93.75 85 LEU A C 1
ATOM 712 O O . LEU A 1 85 ? 24.947 1.276 -20.682 1.00 93.75 85 LEU A O 1
ATOM 716 N N . ASN A 1 86 ? 25.866 -0.555 -19.769 1.00 94.75 86 ASN A N 1
ATOM 717 C CA . ASN A 1 86 ? 27.219 -0.263 -20.250 1.00 94.75 86 ASN A CA 1
ATOM 718 C C . ASN A 1 86 ? 27.281 -0.178 -21.781 1.00 94.75 86 ASN A C 1
ATOM 720 O O . ASN A 1 86 ? 27.921 0.720 -22.319 1.00 94.75 86 ASN A O 1
ATOM 724 N N . HIS A 1 87 ? 26.595 -1.085 -22.482 1.00 95.75 87 HIS A N 1
ATOM 725 C CA . HIS A 1 87 ? 26.511 -1.034 -23.940 1.00 95.75 87 HIS A CA 1
ATOM 726 C C . HIS A 1 87 ? 25.774 0.224 -24.417 1.00 95.75 87 HIS A C 1
ATOM 728 O O . HIS A 1 87 ? 26.251 0.916 -25.308 1.00 95.75 87 HIS A O 1
ATOM 734 N N . SER A 1 88 ? 24.630 0.546 -23.810 1.00 96.19 88 SER A N 1
ATOM 735 C CA . SER A 1 88 ? 23.860 1.745 -24.152 1.00 96.19 88 SER A CA 1
ATOM 736 C C . SER A 1 88 ? 24.649 3.028 -23.892 1.00 96.19 88 SER A C 1
ATOM 738 O O . SER A 1 88 ? 24.601 3.937 -24.712 1.00 96.19 88 SER A O 1
ATOM 740 N N . LEU A 1 89 ? 25.402 3.100 -22.794 1.00 96.25 89 LEU A N 1
ATOM 741 C CA . LEU A 1 89 ? 26.257 4.242 -22.477 1.00 96.25 89 LEU A CA 1
ATOM 742 C C . LEU A 1 89 ? 27.345 4.439 -23.537 1.00 96.25 89 LEU A C 1
ATOM 744 O O . LEU A 1 89 ? 27.548 5.561 -23.989 1.00 96.25 89 LEU A O 1
ATOM 748 N N . LEU A 1 90 ? 28.013 3.355 -23.947 1.00 96.44 90 LEU A N 1
ATOM 749 C CA . LEU A 1 90 ? 29.047 3.408 -24.980 1.00 96.44 90 LEU A CA 1
ATOM 750 C C . LEU A 1 90 ? 28.481 3.882 -26.323 1.00 96.44 90 LEU A C 1
ATOM 752 O O . LEU A 1 90 ? 29.075 4.751 -26.949 1.00 96.44 90 LEU A O 1
ATOM 756 N N . VAL A 1 91 ? 27.336 3.340 -26.748 1.00 96.31 91 VAL A N 1
ATOM 757 C CA . VAL A 1 91 ? 26.690 3.745 -28.007 1.00 96.31 91 VAL A CA 1
ATOM 758 C C . VAL A 1 91 ? 26.284 5.218 -27.958 1.00 96.31 91 VAL A C 1
ATOM 760 O O . VAL A 1 91 ? 26.679 5.967 -28.838 1.00 96.31 91 VAL A O 1
ATOM 763 N N . ASN A 1 92 ? 25.616 5.666 -26.887 1.00 94.00 92 ASN A N 1
ATOM 764 C CA . ASN A 1 92 ? 25.254 7.081 -26.725 1.00 94.00 92 ASN A CA 1
ATOM 765 C C . ASN A 1 92 ? 26.480 8.008 -26.727 1.00 94.00 92 ASN A C 1
ATOM 767 O O . ASN A 1 92 ? 26.405 9.135 -27.206 1.00 94.00 92 ASN A O 1
ATOM 771 N N . PHE A 1 93 ? 27.608 7.556 -26.174 1.00 96.06 93 PHE A N 1
ATOM 772 C CA . PHE A 1 93 ? 28.852 8.318 -26.209 1.00 96.06 93 PHE A CA 1
ATOM 773 C C . PHE A 1 93 ? 29.417 8.430 -27.630 1.00 96.06 93 PHE A C 1
ATOM 775 O O . PHE A 1 93 ? 29.842 9.511 -28.023 1.00 96.06 93 PHE A O 1
ATOM 782 N N . LEU A 1 94 ? 29.407 7.342 -28.403 1.00 94.31 94 LEU A N 1
ATOM 783 C CA . LEU A 1 94 ? 29.859 7.354 -29.797 1.00 94.31 94 LEU A CA 1
ATOM 784 C C . LEU A 1 94 ? 28.944 8.205 -30.684 1.00 94.31 94 LEU A C 1
ATOM 786 O O . LEU A 1 94 ? 29.461 9.001 -31.460 1.00 94.31 94 LEU A O 1
ATOM 790 N N . ASP A 1 95 ? 27.624 8.109 -30.512 1.00 92.88 95 ASP A N 1
ATOM 791 C CA . ASP A 1 95 ? 26.654 8.961 -31.213 1.00 92.88 95 ASP A CA 1
ATOM 792 C C . ASP A 1 95 ? 26.893 10.446 -30.891 1.00 92.88 95 ASP A C 1
ATOM 794 O O . ASP A 1 95 ? 26.850 11.304 -31.769 1.00 92.88 95 ASP A O 1
ATOM 798 N N . LEU A 1 96 ? 27.204 10.764 -29.628 1.00 93.94 96 LEU A N 1
ATOM 799 C CA . LEU A 1 96 ? 27.542 12.127 -29.223 1.00 93.94 96 LEU A CA 1
ATOM 800 C C . LEU A 1 96 ? 28.853 12.612 -29.857 1.00 93.94 96 LEU A C 1
ATOM 802 O O . LEU A 1 96 ? 28.933 13.767 -30.270 1.00 93.94 96 LEU A O 1
ATOM 806 N N . LEU A 1 97 ? 29.877 11.756 -29.926 1.00 94.00 97 LEU A N 1
ATOM 807 C CA . LEU A 1 97 ? 31.124 12.090 -30.614 1.00 94.00 97 LEU A CA 1
ATOM 808 C C . LEU A 1 97 ? 30.894 12.331 -32.109 1.00 94.00 97 LEU A C 1
ATOM 810 O O . LEU A 1 97 ? 31.455 13.282 -32.640 1.00 94.00 97 LEU A O 1
ATOM 814 N N . ASP A 1 98 ? 30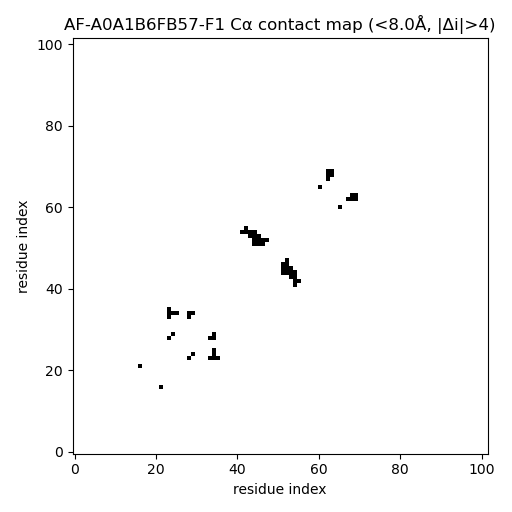.063 11.522 -32.767 1.00 91.25 98 ASP A N 1
ATOM 815 C CA . ASP A 1 98 ? 29.733 11.684 -34.189 1.00 91.25 98 ASP A CA 1
ATOM 816 C C . ASP A 1 98 ? 29.045 13.033 -34.459 1.00 91.25 98 ASP A C 1
ATOM 818 O O . ASP A 1 98 ? 29.411 13.756 -35.383 1.00 91.25 98 ASP A O 1
ATOM 822 N N . ILE A 1 99 ? 28.130 13.440 -33.570 1.00 92.50 99 ILE A N 1
ATOM 823 C CA . ILE A 1 99 ? 27.481 14.760 -33.616 1.00 92.50 99 ILE A CA 1
ATOM 824 C C . ILE A 1 99 ? 28.478 15.908 -33.387 1.00 92.50 99 ILE A C 1
ATOM 826 O O . ILE A 1 99 ? 28.323 16.968 -33.984 1.00 92.50 99 ILE A O 1
ATOM 830 N N . LEU A 1 100 ? 29.460 15.738 -32.495 1.00 87.31 100 LEU A N 1
ATOM 831 C CA . LEU A 1 100 ? 30.416 16.795 -32.128 1.00 87.31 100 LEU A CA 1
ATOM 832 C C . LEU A 1 100 ? 31.580 16.957 -33.116 1.00 87.31 100 LEU A C 1
ATOM 834 O O . LEU A 1 100 ? 32.230 18.002 -33.104 1.00 87.31 100 LEU A O 1
ATOM 838 N N . VAL A 1 101 ? 31.906 15.914 -33.883 1.00 80.94 101 VAL A N 1
ATOM 839 C CA . VAL A 1 101 ? 33.047 15.894 -34.816 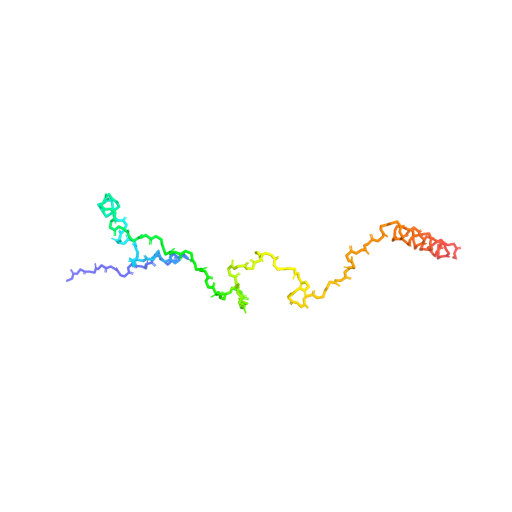1.00 80.94 101 VAL A CA 1
ATOM 840 C C . VAL A 1 101 ? 32.633 16.275 -36.246 1.00 80.94 101 VAL A C 1
ATOM 842 O O . VAL A 1 101 ? 33.503 16.627 -37.046 1.00 80.94 101 VAL A O 1
ATOM 845 N N . CYS A 1 102 ? 31.332 16.256 -36.553 1.00 55.22 102 CYS A N 1
ATOM 846 C CA . CYS A 1 102 ? 30.761 16.895 -37.744 1.00 55.22 102 CYS A CA 1
ATOM 847 C C . CYS A 1 102 ? 30.733 18.426 -37.614 1.00 55.22 102 CYS A C 1
ATOM 849 O O . CYS A 1 102 ? 30.992 19.094 -38.642 1.00 55.22 102 CYS A O 1
#

Organism: NCBI:txid1464854

InterPro domains:
  IPR009244 Mediator complex, subunit Med7 [PF05983] (12-101)
  IPR009244 Mediator complex, subunit Med7 [PTHR21428] (10-101)
  IPR037212 Mediator complex, subu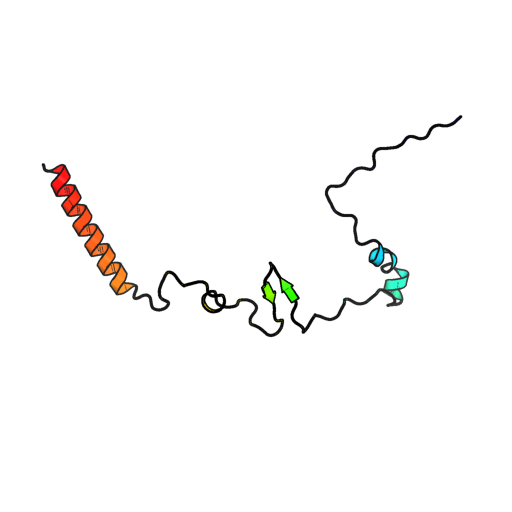nit Med7/Med21-like [SSF140718] (75-101)
  IPR044888 Mediator complex, subunit Med7 superfmaily [G3DSA:6.10.140.200] (69-102)

Secondary structure (DSSP, 8-state):
------------SSPPP-HHHHTT--HHHHHTT-SPPPPPP--S-EEETTEEE-TTS-SS--GGGGT---SS-SS--HHHHHHHHHHHHHHHHHHHHHHHH-

Mean predicted aligned error: 16.59 Å